Protein AF-A0A7W9QF91-F1 (afdb_monomer_lite)

Organism: NCBI:txid1042984

Foldseek 3Di:
DDDPDDDPPAQFQFWDAPVKAWDDPVQWDWDPPPHTDIDGPDDDDPQQADPVRHGFTDIDDDPPPHGTDNPHGNRVLVVLCVVQVAGRRPSHHDDPDPVD

Radius of gyration: 16.67 Å; chains: 1; bounding box: 29×32×53 Å

Secondary structure (DSSP, 8-state):
-----PPPSS--TTEEETT-PBPPGGGEEEE-SSS-EEEESSSPPTTSB-TT-PBPPPB---TTSS-EEEEEE-HHHHHHHHHTTB-TTT-SBP-SSTT-

Sequence (100 aa):
MNRPRTRPSVVPFIASWNSELPDLVAGLTIEYDPESRLAYKGLPLPTDRDLGGISSARMSHSPHVGKPIFDGVHPTRQRFCMFEMSCQVCGWPASRNKDG

pLDDT: mean 87.42, std 11.81, range [42.56, 97.94]

Structure (mmCIF, N/CA/C/O backbone):
data_AF-A0A7W9QF91-F1
#
_entry.id   AF-A0A7W9QF91-F1
#
loop_
_atom_site.group_PDB
_atom_site.id
_atom_site.type_symbol
_atom_site.label_atom_id
_atom_site.label_alt_id
_atom_site.label_comp_id
_atom_site.label_asym_id
_atom_site.label_entity_id
_atom_site.label_seq_id
_atom_site.pdbx_PDB_ins_code
_atom_site.Cartn_x
_atom_site.Cartn_y
_atom_site.Cartn_z
_atom_site.occupancy
_atom_site.B_iso_or_equiv
_atom_site.auth_seq_id
_atom_site.auth_comp_id
_atom_site.auth_asym_id
_atom_site.auth_atom_id
_atom_site.pdbx_PDB_model_num
ATOM 1 N N . MET A 1 1 ? -13.039 -6.845 -32.710 1.00 42.56 1 MET A N 1
ATOM 2 C CA . MET A 1 1 ? -11.578 -6.821 -32.955 1.00 42.56 1 MET A CA 1
ATOM 3 C C . MET A 1 1 ? -10.859 -6.953 -31.623 1.00 42.56 1 MET A C 1
ATOM 5 O O . MET A 1 1 ? -11.024 -6.085 -30.778 1.00 42.56 1 MET A O 1
ATOM 9 N N . ASN A 1 2 ? -10.126 -8.048 -31.408 1.00 48.88 2 ASN A N 1
ATOM 10 C CA . ASN A 1 2 ? -9.367 -8.286 -30.178 1.00 48.88 2 ASN A CA 1
ATOM 11 C C . ASN A 1 2 ? -7.950 -7.725 -30.379 1.00 48.88 2 ASN A C 1
ATOM 13 O O . ASN A 1 2 ? -7.150 -8.319 -31.099 1.00 48.88 2 ASN A O 1
ATOM 17 N N . ARG A 1 3 ? -7.658 -6.541 -29.828 1.00 52.38 3 ARG A N 1
ATOM 18 C CA . ARG A 1 3 ? -6.313 -5.949 -29.902 1.00 52.38 3 ARG A CA 1
ATOM 19 C C . ARG A 1 3 ? -5.376 -6.789 -29.019 1.00 52.38 3 ARG A C 1
ATOM 21 O O . ARG A 1 3 ? -5.708 -6.984 -27.849 1.00 52.38 3 ARG A O 1
ATOM 28 N N . PRO A 1 4 ? -4.238 -7.298 -29.526 1.00 54.22 4 PRO A N 1
ATOM 29 C CA . PRO A 1 4 ? -3.315 -8.067 -28.699 1.00 54.22 4 PRO A CA 1
ATOM 30 C C . PRO A 1 4 ? -2.829 -7.198 -27.533 1.00 54.22 4 PRO A C 1
ATOM 32 O O . PRO A 1 4 ? -2.420 -6.053 -27.737 1.00 54.22 4 PRO A O 1
ATOM 35 N N . ARG A 1 5 ? -2.906 -7.724 -26.301 1.00 61.94 5 ARG A N 1
ATOM 36 C CA . ARG A 1 5 ? -2.396 -7.034 -25.108 1.00 61.94 5 ARG A CA 1
ATOM 37 C C . ARG A 1 5 ? -0.878 -6.900 -25.231 1.00 61.94 5 ARG A C 1
ATOM 39 O O . ARG A 1 5 ? -0.148 -7.873 -25.060 1.00 61.94 5 ARG A O 1
ATOM 46 N N . THR A 1 6 ? -0.401 -5.695 -25.522 1.00 62.19 6 THR A N 1
ATOM 47 C CA . THR A 1 6 ? 1.015 -5.342 -25.386 1.00 62.19 6 THR A CA 1
ATOM 48 C C . THR A 1 6 ? 1.394 -5.393 -23.911 1.00 62.19 6 THR A C 1
ATOM 50 O O . THR A 1 6 ? 0.692 -4.822 -23.075 1.00 62.19 6 THR A O 1
ATOM 53 N N . ARG A 1 7 ? 2.491 -6.084 -23.580 1.00 61.06 7 ARG A N 1
ATOM 54 C CA . ARG A 1 7 ? 3.045 -6.058 -22.221 1.00 61.06 7 ARG A CA 1
ATOM 55 C C . ARG A 1 7 ? 3.453 -4.616 -21.885 1.00 61.06 7 ARG A C 1
ATOM 57 O O . ARG A 1 7 ? 4.090 -3.992 -22.735 1.00 61.06 7 ARG A O 1
ATOM 64 N N . PRO A 1 8 ? 3.108 -4.087 -20.698 1.00 68.44 8 PRO A N 1
ATOM 65 C CA . PRO A 1 8 ? 3.616 -2.793 -20.261 1.00 68.44 8 PRO A CA 1
ATOM 66 C C . PRO A 1 8 ? 5.147 -2.802 -20.311 1.00 68.44 8 PRO A C 1
ATOM 68 O O . PRO A 1 8 ? 5.776 -3.726 -19.796 1.00 68.44 8 PRO A O 1
ATOM 71 N N . SER A 1 9 ? 5.747 -1.806 -20.963 1.00 81.31 9 SER A N 1
ATOM 72 C CA . SER A 1 9 ? 7.208 -1.648 -21.026 1.00 81.31 9 SER A CA 1
ATOM 73 C C . SER A 1 9 ? 7.789 -1.027 -19.754 1.00 81.31 9 SER A C 1
ATOM 75 O O . SER A 1 9 ? 9.002 -1.029 -19.568 1.00 81.31 9 SER A O 1
ATOM 77 N N . VAL A 1 10 ? 6.924 -0.507 -18.882 1.00 89.12 10 VAL A N 1
ATOM 78 C CA . VAL A 1 10 ? 7.272 0.096 -17.597 1.00 89.12 10 VAL A CA 1
ATOM 79 C C . VAL A 1 10 ? 6.470 -0.577 -16.491 1.00 89.12 10 VAL A C 1
ATOM 81 O O . VAL A 1 10 ? 5.312 -0.944 -16.694 1.00 89.12 10 VAL A O 1
ATOM 84 N N . VAL A 1 11 ? 7.080 -0.725 -15.317 1.00 94.62 11 VAL A N 1
ATOM 85 C CA . VAL A 1 11 ? 6.366 -1.078 -14.086 1.00 94.62 11 VAL A CA 1
ATOM 86 C C . VAL A 1 11 ? 5.967 0.233 -13.412 1.00 94.62 11 VAL A C 1
ATOM 88 O O . VAL A 1 11 ? 6.868 0.972 -13.016 1.00 94.62 11 VAL A O 1
AT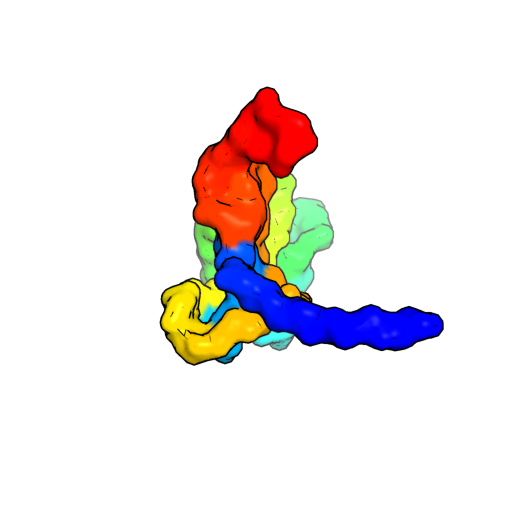OM 91 N N . PRO A 1 12 ? 4.665 0.561 -13.301 1.00 95.12 12 PRO A N 1
ATOM 92 C CA . PRO A 1 12 ? 4.239 1.780 -12.625 1.00 95.12 12 PRO A CA 1
ATOM 93 C C . PRO A 1 12 ? 4.747 1.828 -11.183 1.00 95.12 12 PRO A C 1
ATOM 95 O O . PRO A 1 12 ? 4.710 0.819 -10.479 1.00 95.12 12 PRO A O 1
ATOM 98 N N . PHE A 1 13 ? 5.152 3.007 -10.714 1.00 96.00 13 PHE A N 1
ATOM 99 C CA . PHE A 1 13 ? 5.588 3.231 -9.338 1.00 96.00 13 PHE A CA 1
ATOM 100 C C . PHE A 1 13 ? 4.541 2.779 -8.317 1.00 96.00 13 PHE A C 1
ATOM 102 O O . PHE A 1 13 ? 4.912 2.282 -7.260 1.00 96.00 13 PHE A O 1
ATOM 109 N N . ILE A 1 14 ? 3.245 2.890 -8.621 1.00 97.25 14 ILE A N 1
ATOM 110 C CA . ILE A 1 14 ? 2.177 2.434 -7.717 1.00 97.25 14 ILE A CA 1
ATOM 111 C C . ILE A 1 14 ? 1.869 0.934 -7.804 1.00 97.25 14 ILE A C 1
ATOM 113 O O . ILE A 1 14 ? 1.102 0.444 -6.980 1.00 97.25 14 ILE A O 1
ATOM 117 N N . ALA A 1 15 ? 2.410 0.204 -8.785 1.00 97.44 15 ALA A N 1
ATOM 118 C CA . ALA A 1 15 ? 2.090 -1.210 -8.964 1.00 97.44 15 ALA A CA 1
ATOM 119 C C . ALA A 1 15 ? 2.621 -2.027 -7.783 1.00 97.44 15 ALA A C 1
ATOM 121 O O . ALA A 1 15 ? 3.787 -1.869 -7.395 1.00 97.44 15 ALA A O 1
ATOM 122 N N . SER A 1 16 ? 1.784 -2.897 -7.219 1.00 97.81 16 SER A N 1
ATOM 123 C CA . SER A 1 16 ? 2.228 -3.813 -6.170 1.00 9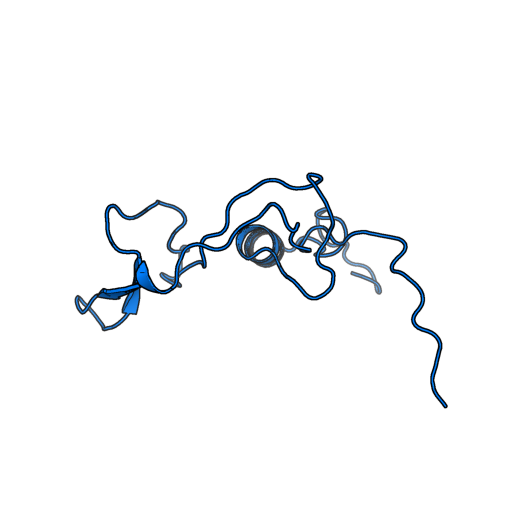7.81 16 SER A CA 1
ATOM 124 C C . SER A 1 16 ? 3.110 -4.926 -6.736 1.00 97.81 16 SER A C 1
ATOM 126 O O . SER A 1 16 ? 3.084 -5.235 -7.929 1.00 97.81 16 SER A O 1
ATOM 128 N N . TRP A 1 17 ? 3.916 -5.526 -5.873 1.00 97.94 17 TRP A N 1
ATOM 129 C CA . TRP A 1 17 ? 4.715 -6.710 -6.161 1.00 97.94 17 TRP A CA 1
ATOM 130 C C . TRP A 1 17 ? 4.118 -7.908 -5.434 1.00 97.94 17 TRP A C 1
ATOM 132 O O . TRP A 1 17 ? 3.505 -7.768 -4.384 1.00 97.94 17 TRP A O 1
ATOM 142 N N . ASN A 1 18 ? 4.286 -9.113 -5.966 1.00 97.38 18 ASN A N 1
ATOM 143 C CA . ASN A 1 18 ? 3.735 -10.312 -5.327 1.00 97.38 18 ASN A CA 1
ATOM 144 C C . ASN A 1 18 ? 4.369 -10.642 -3.958 1.00 97.38 18 ASN A C 1
ATOM 146 O O . ASN A 1 18 ? 3.813 -11.445 -3.214 1.00 97.38 18 ASN A O 1
ATOM 150 N N . SER A 1 19 ? 5.526 -10.060 -3.637 1.00 97.81 19 SER A N 1
ATOM 151 C CA . SER A 1 19 ? 6.144 -10.108 -2.307 1.00 97.81 19 SER A CA 1
ATOM 152 C C . SER A 1 19 ? 5.543 -9.099 -1.320 1.00 97.81 19 SER A C 1
ATOM 154 O O . SER A 1 19 ? 5.812 -9.172 -0.121 1.00 97.81 19 SER A O 1
ATOM 156 N N . GLU A 1 20 ? 4.738 -8.156 -1.808 1.00 97.88 20 GLU A N 1
ATOM 157 C CA . GLU A 1 20 ? 4.034 -7.163 -1.007 1.00 97.88 20 GLU A CA 1
ATOM 158 C C . GLU A 1 20 ? 2.662 -7.710 -0.635 1.00 97.88 20 GLU A C 1
ATOM 160 O O . GLU A 1 20 ? 1.735 -7.782 -1.444 1.00 97.88 20 GLU A O 1
ATOM 165 N N . LEU A 1 21 ? 2.551 -8.155 0.610 1.00 95.75 21 LEU A N 1
ATOM 166 C CA . LEU A 1 21 ? 1.374 -8.833 1.116 1.00 95.75 21 LEU A CA 1
ATOM 167 C C . LEU A 1 21 ? 0.497 -7.823 1.859 1.00 95.75 21 LEU A C 1
ATOM 169 O O . LEU A 1 21 ? 1.010 -7.099 2.721 1.00 95.75 21 LEU A O 1
ATOM 173 N N . PRO A 1 22 ? -0.808 -7.744 1.543 1.00 93.56 22 PRO A N 1
ATOM 174 C CA . PRO A 1 22 ? -1.734 -6.958 2.341 1.00 93.56 22 PRO A CA 1
ATOM 175 C C . PRO A 1 22 ? -1.852 -7.563 3.743 1.00 93.56 22 PRO A C 1
ATOM 177 O O . PRO A 1 22 ? -1.708 -8.775 3.925 1.00 93.56 22 PRO A O 1
ATOM 180 N N . ASP A 1 23 ? -2.149 -6.719 4.727 1.00 92.69 23 ASP A N 1
ATOM 181 C CA . ASP A 1 23 ? -2.511 -7.210 6.057 1.00 92.69 23 ASP A CA 1
ATOM 182 C C . ASP A 1 23 ? -3.836 -8.000 5.994 1.00 92.69 23 ASP A C 1
ATOM 184 O O . ASP A 1 23 ? -4.656 -7.825 5.083 1.00 92.69 23 ASP A O 1
ATOM 188 N N . LEU A 1 24 ? -4.051 -8.902 6.949 1.00 91.31 24 LEU A N 1
ATOM 189 C CA . LEU A 1 24 ? -5.206 -9.794 6.941 1.00 91.31 24 LEU A CA 1
ATOM 190 C C . LEU A 1 24 ? -6.494 -9.016 7.223 1.00 91.31 24 LEU A C 1
ATOM 192 O O . LEU A 1 24 ? -6.571 -8.233 8.167 1.00 91.31 24 LEU A O 1
ATOM 196 N N . VAL A 1 25 ? -7.567 -9.337 6.493 1.00 87.94 25 VAL A N 1
ATOM 197 C CA . VAL A 1 25 ? -8.916 -8.801 6.770 1.00 87.94 25 VAL A CA 1
ATOM 198 C C . VAL A 1 25 ? -9.360 -9.129 8.200 1.00 87.94 25 VAL A C 1
ATOM 200 O O . VAL A 1 25 ? -10.010 -8.317 8.847 1.00 87.94 25 VAL A O 1
ATOM 203 N N . ALA A 1 26 ? -8.947 -10.281 8.739 1.00 92.50 26 ALA A N 1
ATOM 204 C CA . ALA A 1 26 ? -9.197 -10.657 10.132 1.00 92.50 26 ALA A CA 1
ATOM 205 C C . ALA A 1 26 ? -8.545 -9.702 11.157 1.00 92.50 26 ALA A C 1
ATOM 207 O O . ALA A 1 26 ? -8.944 -9.690 12.326 1.00 92.50 26 ALA A O 1
ATOM 208 N N . GLY A 1 27 ? -7.555 -8.915 10.727 1.00 92.12 27 GLY A N 1
ATOM 209 C CA . GLY A 1 27 ? -6.924 -7.848 11.492 1.00 92.12 27 GLY A CA 1
ATOM 210 C C . GLY A 1 27 ? -7.736 -6.552 11.530 1.00 92.12 27 GLY A C 1
ATOM 211 O O . GLY A 1 27 ? -7.434 -5.704 12.361 1.00 92.12 27 GLY A O 1
ATOM 212 N N . LEU A 1 28 ? -8.774 -6.392 10.701 1.00 93.38 28 LEU A N 1
ATOM 213 C CA . LEU A 1 28 ? -9.659 -5.227 10.746 1.00 93.38 28 LEU A CA 1
ATOM 214 C C . LEU A 1 28 ? -10.681 -5.336 11.888 1.00 93.38 28 LEU A C 1
ATOM 216 O O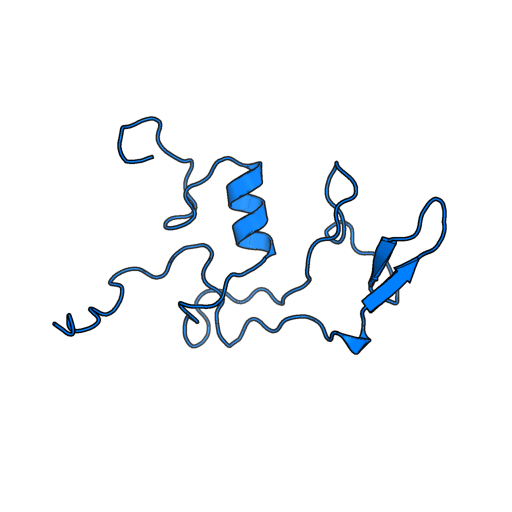 . LEU A 1 28 ? -11.112 -6.424 12.285 1.00 93.38 28 LEU A O 1
ATOM 220 N N . THR A 1 29 ? -11.070 -4.183 12.419 1.00 94.06 29 THR A N 1
ATOM 221 C CA . THR A 1 29 ? -12.094 -4.006 13.450 1.00 94.06 29 THR A CA 1
ATOM 222 C C . THR A 1 29 ? -12.845 -2.692 13.235 1.00 94.06 29 THR A C 1
ATOM 224 O O . THR A 1 29 ? -12.427 -1.848 12.441 1.00 94.06 29 THR A O 1
ATOM 227 N N . ILE A 1 30 ? -13.955 -2.518 13.949 1.00 93.06 30 ILE A N 1
ATOM 228 C CA . ILE A 1 30 ? -14.670 -1.244 14.049 1.00 93.06 30 ILE A CA 1
ATOM 229 C C . ILE A 1 30 ? -14.344 -0.638 15.418 1.00 93.06 30 ILE A C 1
ATOM 231 O O . ILE A 1 30 ? -14.545 -1.285 16.445 1.00 93.06 30 ILE A O 1
ATOM 235 N N . GLU A 1 31 ? -13.817 0.582 15.422 1.00 91.12 31 GLU A N 1
ATOM 236 C CA . GLU A 1 31 ? -13.750 1.446 16.605 1.00 91.12 31 GLU A CA 1
ATOM 237 C C . GLU A 1 31 ? -15.022 2.292 16.661 1.00 91.12 31 GLU A C 1
ATOM 239 O O . GLU A 1 31 ? -15.455 2.783 15.623 1.00 91.12 31 GLU A O 1
ATOM 244 N N . TYR A 1 32 ? -15.605 2.469 17.848 1.00 89.31 32 TYR A N 1
ATOM 245 C CA . TYR A 1 32 ? -16.895 3.152 18.029 1.00 89.31 32 TYR A CA 1
ATOM 246 C C . TYR A 1 32 ? -16.792 4.555 18.649 1.00 89.31 32 TYR A C 1
ATOM 248 O O . TYR A 1 32 ? -17.820 5.200 18.822 1.00 89.31 32 TYR A O 1
ATOM 256 N N . ASP A 1 33 ? -15.590 5.034 18.979 1.00 81.44 33 ASP A N 1
ATOM 257 C CA . ASP A 1 33 ? -15.373 6.300 19.689 1.00 81.44 33 ASP A CA 1
ATOM 258 C C . ASP A 1 33 ? -14.442 7.226 18.882 1.00 81.44 33 ASP A C 1
ATOM 260 O O . ASP A 1 33 ? -13.335 6.799 18.523 1.00 81.44 33 ASP A O 1
ATOM 264 N N . PRO A 1 34 ? -14.836 8.474 18.551 1.00 81.31 34 PRO A N 1
ATOM 265 C CA . PRO A 1 34 ? -16.137 9.131 18.790 1.00 81.31 34 PRO A CA 1
ATOM 266 C C . PRO A 1 34 ? -17.237 8.764 17.776 1.00 81.31 34 PRO A C 1
ATOM 268 O O . PRO A 1 34 ? -18.419 8.973 18.032 1.00 81.31 34 PRO A O 1
ATOM 271 N N . GLU A 1 35 ? -16.861 8.216 16.621 1.00 87.06 35 GLU A N 1
ATOM 272 C CA . GLU A 1 35 ? -17.765 7.733 15.576 1.00 87.06 35 GLU A CA 1
ATOM 273 C C . GLU A 1 35 ? -17.271 6.378 15.067 1.00 87.06 35 GLU A C 1
ATOM 275 O O . GLU A 1 35 ? -16.079 6.063 15.143 1.00 87.06 35 GLU A O 1
ATOM 280 N N . SER A 1 36 ? -18.189 5.579 14.517 1.00 91.00 36 SER A N 1
ATOM 281 C CA . SER A 1 36 ? -17.854 4.258 13.984 1.00 91.00 36 SER A CA 1
ATOM 282 C C . SER A 1 36 ? -16.900 4.362 12.798 1.00 91.00 36 SER A C 1
ATOM 284 O O . SER A 1 36 ? -17.227 4.959 11.772 1.00 91.00 36 SER A O 1
ATOM 286 N N . ARG A 1 37 ? -15.726 3.739 12.909 1.00 90.50 37 ARG A N 1
ATOM 287 C CA . ARG A 1 37 ? -14.684 3.779 11.876 1.00 90.50 37 ARG A CA 1
ATOM 288 C C . ARG A 1 37 ? -13.919 2.465 11.794 1.00 90.50 37 ARG A C 1
ATOM 290 O O . ARG A 1 37 ? -13.719 1.785 12.795 1.00 90.50 37 ARG A O 1
ATOM 297 N N . LEU A 1 38 ? -13.438 2.131 10.598 1.00 91.25 38 LEU A N 1
ATOM 298 C CA . LEU A 1 38 ? -12.544 0.987 10.402 1.00 91.25 38 LEU A CA 1
ATOM 299 C C . LEU A 1 38 ? -11.184 1.258 11.042 1.00 91.25 38 LEU A C 1
ATOM 301 O O . LEU A 1 38 ? -10.652 2.358 10.895 1.00 91.25 38 LEU A O 1
ATOM 305 N N . ALA A 1 39 ? -10.623 0.260 11.71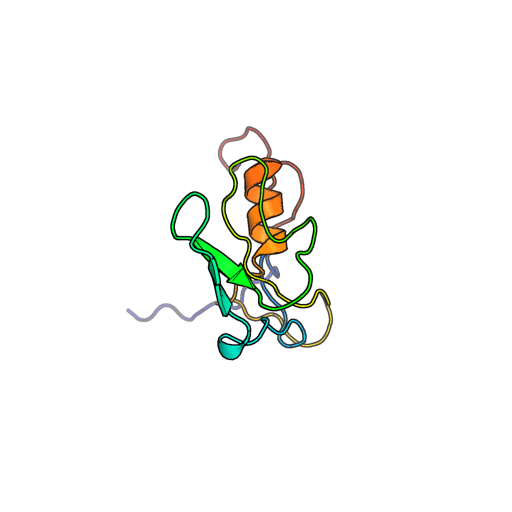3 1.00 91.75 39 ALA A N 1
ATOM 306 C CA . ALA A 1 39 ? -9.297 0.289 12.318 1.00 91.75 39 ALA A CA 1
ATOM 307 C C . ALA A 1 39 ? -8.636 -1.093 12.226 1.00 91.75 39 ALA A C 1
ATOM 309 O O . ALA A 1 39 ? -9.293 -2.086 11.913 1.00 91.75 39 ALA A O 1
ATOM 310 N N . TYR A 1 40 ? -7.341 -1.162 12.523 1.00 92.75 40 TYR A N 1
ATOM 311 C CA . TYR A 1 40 ? -6.635 -2.428 12.702 1.00 92.75 40 TYR A CA 1
ATOM 312 C C . TYR A 1 40 ? -6.568 -2.788 14.186 1.00 92.75 40 TYR A C 1
ATOM 314 O O . TYR A 1 40 ? -6.391 -1.924 15.041 1.00 92.75 40 TYR A O 1
ATOM 322 N N . LYS A 1 41 ? -6.693 -4.078 14.497 1.00 93.56 41 LYS A N 1
ATOM 323 C CA . LYS A 1 41 ? -6.498 -4.614 15.846 1.00 93.56 41 LYS A CA 1
ATOM 324 C C . LYS A 1 41 ? -5.052 -4.396 16.300 1.00 93.56 41 LYS A C 1
ATOM 326 O O . LYS A 1 41 ? -4.120 -4.462 15.499 1.00 93.56 41 LYS A O 1
ATOM 331 N N . GLY A 1 42 ? -4.869 -4.246 17.609 1.00 89.81 42 GLY A N 1
ATOM 332 C CA . GLY A 1 42 ? -3.554 -4.083 18.227 1.00 89.81 42 GLY A CA 1
ATOM 333 C C . GLY A 1 42 ? -3.135 -2.621 18.351 1.00 89.81 42 GLY A C 1
ATOM 334 O O . GLY A 1 42 ? -3.978 -1.737 18.467 1.00 89.81 42 GLY A O 1
ATOM 335 N N . LEU A 1 43 ? -1.822 -2.382 18.386 1.00 88.81 43 LEU A N 1
ATOM 336 C CA . LEU A 1 43 ? -1.267 -1.040 18.540 1.00 88.81 43 LEU A CA 1
ATOM 337 C C . LEU A 1 43 ? -1.442 -0.238 17.233 1.00 88.81 43 LEU A C 1
ATOM 339 O O . LEU A 1 43 ? -0.988 -0.713 16.185 1.00 88.81 43 LEU A O 1
ATOM 343 N N . PRO A 1 44 ? -2.054 0.961 17.273 1.00 87.56 44 PRO A N 1
ATOM 344 C CA . PRO A 1 44 ? -2.149 1.827 16.105 1.00 87.56 44 PRO A CA 1
ATOM 345 C C . PRO A 1 44 ? -0.766 2.234 15.598 1.00 87.56 44 PRO A C 1
ATOM 347 O O . PRO A 1 44 ? 0.119 2.593 16.380 1.00 87.56 44 PRO A O 1
ATOM 350 N N . LEU A 1 45 ? -0.588 2.211 14.281 1.00 89.50 45 LEU A N 1
ATOM 351 C CA . LEU A 1 45 ? 0.604 2.735 13.628 1.00 89.50 45 LEU A CA 1
ATOM 352 C C . LEU A 1 45 ? 0.366 4.190 13.205 1.00 89.50 45 LEU A C 1
ATOM 354 O O . LEU A 1 45 ? -0.739 4.524 12.772 1.00 89.50 45 LEU A O 1
ATOM 358 N N . PRO A 1 46 ? 1.402 5.052 13.222 1.00 87.00 46 PRO A N 1
ATOM 359 C CA . PRO A 1 46 ? 1.282 6.432 12.745 1.00 87.00 46 PRO A CA 1
ATOM 360 C C . PRO A 1 46 ? 0.770 6.560 11.301 1.00 87.00 46 PRO A C 1
ATOM 362 O O . PRO A 1 46 ? 0.230 7.593 10.930 1.00 87.00 46 PRO A O 1
ATOM 365 N N . THR A 1 47 ? 0.937 5.519 10.482 1.00 85.19 47 THR A N 1
ATOM 366 C CA . THR A 1 47 ? 0.536 5.475 9.067 1.00 85.19 47 THR A CA 1
ATOM 367 C C . THR A 1 47 ? -0.869 4.914 8.830 1.00 85.19 47 THR A C 1
ATOM 369 O O . THR A 1 47 ? -1.345 4.926 7.690 1.00 85.19 47 THR A O 1
ATOM 372 N N . ASP A 1 48 ? -1.556 4.441 9.877 1.00 89.00 48 ASP A N 1
ATOM 373 C CA . ASP A 1 48 ? -2.899 3.859 9.759 1.00 89.00 48 ASP A CA 1
ATOM 374 C C . ASP A 1 48 ? -3.954 4.885 9.360 1.00 89.00 48 ASP A C 1
ATOM 376 O O . ASP A 1 48 ? -5.012 4.501 8.865 1.00 89.00 48 ASP A O 1
ATOM 380 N N . ARG A 1 49 ? -3.687 6.173 9.584 1.00 88.19 49 ARG A N 1
ATOM 381 C CA . ARG A 1 49 ? -4.578 7.301 9.303 1.00 88.19 49 ARG A CA 1
ATOM 382 C C . ARG A 1 49 ? -3.785 8.418 8.636 1.00 88.19 49 ARG A C 1
ATOM 384 O O . ARG A 1 49 ? -2.614 8.606 8.950 1.00 88.19 49 ARG A O 1
ATOM 391 N N . ASP A 1 50 ? -4.417 9.171 7.743 1.00 84.44 50 ASP A N 1
ATOM 392 C CA . ASP A 1 50 ? -3.866 10.459 7.308 1.00 84.44 50 ASP A CA 1
ATOM 393 C C . ASP A 1 50 ? -4.283 11.616 8.218 1.00 84.44 50 ASP A C 1
ATOM 395 O O . ASP A 1 50 ? -5.006 11.451 9.200 1.00 84.44 50 ASP A O 1
ATOM 399 N N . LEU A 1 51 ? -3.859 12.816 7.817 1.00 83.94 51 LEU A N 1
ATOM 400 C CA . LEU A 1 51 ? -4.243 14.088 8.421 1.00 83.94 51 LEU A CA 1
ATOM 401 C C . LEU A 1 51 ? -5.766 14.323 8.443 1.00 83.94 51 LEU A C 1
ATOM 403 O O . LEU A 1 51 ? -6.239 15.083 9.279 1.00 83.94 51 LEU A O 1
ATOM 407 N N . GLY A 1 52 ? -6.529 13.681 7.551 1.00 83.31 52 GLY A N 1
ATOM 408 C CA . GLY A 1 52 ? -7.993 13.734 7.512 1.00 83.31 52 GLY A CA 1
ATOM 409 C C . GLY A 1 52 ? -8.682 12.631 8.324 1.00 83.31 52 GLY A C 1
ATOM 410 O O . GLY A 1 52 ? -9.907 12.546 8.314 1.00 83.31 52 GLY A O 1
ATOM 411 N N . GLY A 1 53 ? -7.928 11.763 9.005 1.00 84.31 53 GLY A N 1
ATOM 412 C CA . GLY A 1 53 ? -8.472 10.631 9.752 1.00 84.31 53 GLY A CA 1
ATOM 413 C C . GLY A 1 53 ? -8.949 9.460 8.881 1.00 84.31 53 GLY A C 1
ATOM 414 O O . GLY A 1 53 ? -9.596 8.546 9.398 1.00 84.31 53 GLY A O 1
ATOM 415 N N . ILE A 1 54 ? -8.632 9.424 7.585 1.00 85.38 54 ILE A N 1
ATOM 416 C CA . ILE A 1 54 ? -9.003 8.337 6.667 1.00 85.38 54 ILE A CA 1
ATOM 417 C C . ILE A 1 54 ? -8.025 7.175 6.821 1.00 85.38 54 ILE A C 1
ATOM 419 O O . ILE A 1 54 ? -6.813 7.343 6.655 1.00 85.38 54 ILE A O 1
ATOM 423 N N . SER A 1 55 ? -8.558 5.976 7.075 1.00 86.00 55 SER A N 1
ATOM 424 C CA . SER A 1 55 ? -7.740 4.777 7.261 1.00 86.00 55 SER A CA 1
ATOM 425 C C . SER A 1 55 ? -6.963 4.387 5.994 1.00 86.00 55 SER A C 1
ATOM 427 O O . SER A 1 55 ? -7.516 4.371 4.895 1.00 86.00 55 SER A O 1
ATOM 429 N N . SER A 1 56 ? -5.669 4.094 6.142 1.00 87.56 56 SER A N 1
ATOM 430 C CA . SER A 1 56 ? -4.815 3.506 5.104 1.00 87.56 56 SER A CA 1
ATOM 431 C C . SER A 1 56 ? -4.885 1.985 5.161 1.00 87.56 56 SER A C 1
ATOM 433 O O . SER A 1 56 ? -4.688 1.405 6.226 1.00 87.56 56 SER A O 1
ATOM 435 N N . ALA A 1 57 ? -5.045 1.321 4.016 1.00 91.00 57 ALA A N 1
ATOM 436 C CA . ALA A 1 57 ? -4.787 -0.113 3.943 1.00 91.00 57 ALA A CA 1
ATOM 437 C C . ALA A 1 57 ? -3.294 -0.402 4.193 1.00 91.00 57 ALA A C 1
ATOM 439 O O . ALA A 1 57 ? -2.422 0.259 3.621 1.00 91.00 57 ALA A O 1
ATOM 440 N N . ARG A 1 58 ? -3.003 -1.407 5.023 1.00 92.56 58 ARG A N 1
ATOM 441 C CA . ARG A 1 58 ? -1.643 -1.890 5.292 1.00 92.56 58 ARG A CA 1
ATOM 442 C C . ARG A 1 58 ? -1.201 -2.904 4.238 1.00 92.56 58 ARG A C 1
ATOM 444 O O . ARG A 1 58 ? -1.959 -3.794 3.855 1.00 92.56 58 ARG A O 1
ATOM 451 N N . MET A 1 59 ? 0.050 -2.786 3.812 1.00 94.62 59 MET A N 1
ATOM 452 C CA . MET A 1 59 ? 0.719 -3.717 2.906 1.00 94.62 59 MET A CA 1
ATOM 453 C C . MET A 1 59 ? 2.216 -3.721 3.224 1.00 94.62 59 MET A C 1
ATOM 455 O O . MET A 1 59 ? 2.774 -2.666 3.542 1.00 94.62 59 MET A O 1
ATOM 459 N N . SER A 1 60 ? 2.864 -4.889 3.179 1.00 95.81 60 SER A N 1
ATOM 460 C CA . SER A 1 60 ? 4.321 -4.961 3.326 1.00 95.81 60 SER A CA 1
ATOM 461 C C . SER A 1 60 ? 5.016 -4.259 2.156 1.00 95.81 60 SER A C 1
ATOM 463 O O . SER A 1 60 ? 4.508 -4.241 1.041 1.00 95.81 60 SER A O 1
ATOM 465 N N . HIS A 1 61 ? 6.191 -3.683 2.406 1.00 95.44 61 HIS A N 1
ATOM 466 C CA . HIS A 1 61 ? 6.916 -2.899 1.410 1.00 95.44 61 HIS A CA 1
ATOM 467 C C . HIS A 1 61 ? 8.160 -3.652 0.936 1.00 95.44 61 HIS A C 1
ATOM 469 O O . HIS A 1 61 ? 9.120 -3.819 1.689 1.00 95.44 61 HIS A O 1
ATOM 475 N N . SER A 1 62 ? 8.139 -4.121 -0.309 1.00 97.12 62 SER A N 1
ATOM 476 C CA . SER A 1 62 ? 9.253 -4.852 -0.929 1.00 97.12 62 SER A CA 1
ATOM 477 C C . SER A 1 62 ? 9.272 -4.648 -2.450 1.00 97.12 62 SER A C 1
ATOM 479 O O . SER A 1 62 ? 9.211 -5.614 -3.215 1.00 97.12 62 SER A O 1
ATOM 481 N N . PRO A 1 63 ? 9.340 -3.390 -2.923 1.00 95.44 63 PRO A N 1
ATOM 482 C CA . PRO A 1 63 ? 9.338 -3.118 -4.348 1.00 95.44 63 PRO A CA 1
ATOM 483 C C . PRO A 1 63 ? 10.564 -3.745 -5.018 1.00 95.44 63 PRO A C 1
ATOM 485 O O . PRO A 1 63 ? 11.632 -3.859 -4.420 1.00 95.44 63 PRO A O 1
ATOM 488 N N . HIS A 1 64 ? 10.409 -4.130 -6.283 1.00 95.19 64 HIS A N 1
ATOM 489 C CA . HIS A 1 64 ? 11.430 -4.798 -7.102 1.00 95.19 64 HIS A CA 1
ATOM 490 C C . HIS A 1 64 ? 11.776 -6.233 -6.687 1.00 95.19 64 HIS A C 1
ATOM 492 O O . HIS A 1 64 ? 12.635 -6.857 -7.313 1.00 95.19 64 HIS A O 1
ATOM 498 N N . VAL A 1 65 ? 11.082 -6.790 -5.692 1.00 97.38 65 VAL A N 1
ATOM 499 C CA . VAL A 1 65 ? 11.224 -8.191 -5.292 1.00 97.38 65 VAL A CA 1
ATOM 500 C C . VAL A 1 65 ? 10.115 -9.020 -5.944 1.00 97.38 65 VAL A C 1
ATOM 502 O O . VAL A 1 65 ? 8.933 -8.718 -5.840 1.00 97.38 65 VAL A O 1
ATOM 505 N N . GLY A 1 66 ? 10.492 -10.081 -6.658 1.00 95.38 66 GLY A N 1
ATOM 506 C CA . GLY A 1 66 ? 9.530 -10.953 -7.334 1.00 95.38 66 GLY A CA 1
ATOM 507 C C . GLY A 1 66 ? 8.964 -10.353 -8.625 1.00 95.38 66 GLY A C 1
ATOM 508 O O . GLY A 1 66 ? 9.719 -9.946 -9.508 1.00 95.38 66 GLY A O 1
ATOM 509 N N . LYS A 1 67 ? 7.636 -10.383 -8.788 1.00 96.31 67 LYS A N 1
ATOM 510 C CA . LYS A 1 67 ? 6.942 -9.953 -10.015 1.00 96.31 67 LYS A CA 1
ATOM 511 C C . LYS A 1 67 ? 5.958 -8.816 -9.724 1.00 96.31 67 LYS A C 1
ATOM 513 O O . LYS A 1 67 ? 5.217 -8.923 -8.745 1.00 96.31 67 LYS A O 1
ATOM 518 N N . PRO A 1 68 ? 5.885 -7.790 -10.590 1.00 95.94 68 PRO A N 1
ATOM 519 C CA . PRO A 1 68 ? 4.859 -6.766 -10.481 1.00 95.94 68 PRO A CA 1
ATOM 520 C C . PRO A 1 68 ? 3.481 -7.350 -10.814 1.00 95.94 68 PRO A C 1
ATOM 522 O O . PRO A 1 68 ? 3.330 -8.138 -11.754 1.00 95.94 68 PRO A O 1
ATOM 525 N N . ILE A 1 69 ? 2.477 -6.932 -10.055 1.00 95.75 69 ILE A N 1
ATOM 526 C CA . ILE A 1 69 ? 1.065 -7.252 -10.245 1.00 95.75 69 ILE A CA 1
ATOM 527 C C . ILE A 1 69 ? 0.422 -6.032 -10.909 1.00 95.75 69 ILE A C 1
ATOM 529 O O . ILE A 1 69 ? 0.122 -5.037 -10.261 1.00 95.75 69 ILE A O 1
ATOM 533 N N . PHE A 1 70 ? 0.286 -6.066 -12.237 1.00 91.94 70 PHE A N 1
ATOM 534 C CA . PHE A 1 70 ? -0.126 -4.894 -13.030 1.00 91.94 70 PHE A CA 1
ATOM 535 C C . PHE A 1 70 ? -1.588 -4.468 -12.829 1.00 91.94 70 PHE A C 1
ATOM 537 O O . PHE A 1 70 ? -1.946 -3.348 -13.185 1.00 91.94 70 PHE A O 1
ATOM 544 N N . ASP A 1 71 ? -2.428 -5.346 -12.291 1.00 93.38 71 ASP A N 1
ATOM 545 C CA . ASP A 1 71 ? -3.797 -5.070 -11.846 1.00 93.38 71 ASP A CA 1
ATOM 546 C C . ASP A 1 71 ? -3.887 -4.795 -10.333 1.00 93.38 71 ASP A C 1
ATOM 548 O O . ASP A 1 71 ? -4.977 -4.586 -9.802 1.00 93.38 71 ASP A O 1
ATOM 552 N N . GLY A 1 72 ? -2.744 -4.760 -9.643 1.00 94.75 72 GLY A N 1
ATOM 553 C CA . GLY A 1 72 ? -2.618 -4.487 -8.219 1.00 94.75 72 GLY A CA 1
ATOM 554 C C . GLY A 1 72 ? -1.992 -3.120 -7.954 1.00 94.75 72 GLY A C 1
ATOM 555 O O . GLY A 1 72 ? -1.041 -2.698 -8.614 1.00 94.75 72 GLY A O 1
ATOM 556 N N . VAL A 1 73 ? -2.516 -2.425 -6.946 1.00 96.38 73 VAL A N 1
ATOM 557 C CA . VAL A 1 73 ? -2.023 -1.116 -6.505 1.00 96.38 73 VAL A CA 1
ATOM 558 C C . VAL A 1 73 ? -1.493 -1.238 -5.083 1.00 96.38 73 VAL A C 1
ATOM 560 O O . VAL A 1 73 ? -2.185 -1.741 -4.199 1.00 96.38 73 VAL A O 1
ATOM 563 N N . HIS A 1 74 ? -0.276 -0.751 -4.845 1.00 97.31 74 HIS A N 1
ATOM 564 C CA . HIS A 1 74 ? 0.270 -0.635 -3.500 1.00 97.31 74 HIS A CA 1
ATOM 565 C C . HIS A 1 74 ? -0.314 0.614 -2.814 1.00 97.31 74 HIS A C 1
ATOM 567 O O . HIS A 1 74 ? 0.011 1.739 -3.217 1.00 97.31 74 HIS A O 1
ATOM 573 N N . PRO A 1 75 ? -1.112 0.462 -1.740 1.00 94.50 75 PRO A N 1
ATOM 574 C CA . PRO A 1 75 ? -1.920 1.546 -1.180 1.00 94.50 75 PRO A CA 1
ATOM 575 C C . PRO A 1 75 ? -1.069 2.720 -0.688 1.00 94.50 75 PRO A C 1
ATOM 577 O O . PRO A 1 75 ? -1.372 3.869 -0.995 1.00 94.50 75 PRO A O 1
ATOM 580 N N . THR A 1 76 ? 0.055 2.454 -0.011 1.00 93.00 76 THR A N 1
ATOM 581 C CA . THR A 1 76 ? 0.947 3.522 0.477 1.00 93.00 76 THR A CA 1
ATOM 582 C C . THR A 1 76 ? 1.581 4.327 -0.657 1.00 93.00 76 THR A C 1
ATOM 584 O O . THR A 1 76 ? 1.663 5.546 -0.559 1.00 93.00 76 THR A O 1
ATOM 587 N N . ARG A 1 77 ? 1.997 3.676 -1.755 1.00 95.38 77 ARG A N 1
ATOM 588 C CA . ARG A 1 77 ? 2.630 4.347 -2.901 1.00 95.38 77 ARG A CA 1
ATOM 589 C C . ARG A 1 77 ? 1.605 5.152 -3.697 1.00 95.38 77 ARG A C 1
ATOM 591 O O . ARG A 1 77 ? 1.890 6.283 -4.074 1.00 95.38 77 ARG A O 1
ATOM 598 N N . GLN A 1 78 ? 0.392 4.625 -3.878 1.00 94.50 78 GLN A N 1
ATOM 599 C CA . GLN A 1 78 ? -0.716 5.384 -4.463 1.00 94.50 78 GLN A CA 1
ATOM 600 C C . GLN A 1 78 ? -1.054 6.616 -3.623 1.00 94.50 78 GLN A C 1
ATOM 602 O O . GLN A 1 78 ? -1.125 7.721 -4.161 1.00 94.50 78 GLN A O 1
ATOM 607 N N . ARG A 1 79 ? -1.229 6.433 -2.309 1.00 92.00 79 ARG A N 1
ATOM 608 C CA . ARG A 1 79 ? -1.521 7.524 -1.378 1.00 92.00 79 ARG A CA 1
ATOM 609 C C . ARG A 1 79 ? -0.432 8.590 -1.437 1.00 92.00 79 ARG A C 1
ATOM 611 O O . ARG A 1 79 ? -0.758 9.754 -1.623 1.00 92.00 79 ARG A O 1
ATOM 618 N N . PHE A 1 80 ? 0.837 8.192 -1.369 1.00 91.31 80 PHE A N 1
ATOM 619 C CA . PHE A 1 80 ? 1.976 9.096 -1.527 1.00 91.31 80 PHE A CA 1
ATOM 620 C C . PHE A 1 80 ? 1.874 9.927 -2.813 1.00 91.31 80 PHE A C 1
ATOM 622 O O . PHE A 1 80 ? 1.930 11.150 -2.749 1.00 91.31 80 PHE A O 1
ATOM 629 N N . CYS A 1 81 ? 1.632 9.297 -3.969 1.00 93.44 81 CYS A N 1
ATOM 630 C CA . CYS A 1 81 ? 1.470 10.028 -5.228 1.00 93.44 81 CYS A CA 1
ATOM 631 C C . CYS A 1 81 ? 0.308 11.029 -5.202 1.00 93.44 81 CYS A C 1
ATOM 633 O O . CYS A 1 81 ? 0.428 12.110 -5.770 1.00 93.44 81 CYS A O 1
ATOM 635 N N . MET A 1 82 ? -0.809 10.684 -4.560 1.00 91.25 82 MET A N 1
ATOM 636 C CA . MET A 1 82 ? -1.962 11.581 -4.453 1.00 91.25 82 MET A CA 1
ATOM 637 C C . MET A 1 82 ? -1.696 12.768 -3.521 1.00 91.25 82 MET A C 1
ATOM 639 O O . MET A 1 82 ? -2.097 13.881 -3.849 1.00 91.25 82 MET A O 1
ATOM 643 N N . PHE A 1 83 ? -1.019 12.545 -2.393 1.00 88.75 83 PHE A N 1
ATOM 644 C CA . PHE A 1 83 ? -0.692 13.603 -1.431 1.00 88.75 83 PHE A CA 1
ATOM 645 C C . PHE A 1 83 ? 0.390 14.554 -1.951 1.00 88.75 83 PHE A C 1
ATOM 647 O O . PHE A 1 83 ? 0.234 15.766 -1.851 1.00 88.75 83 PHE A O 1
ATOM 654 N N . GLU A 1 84 ? 1.447 14.014 -2.555 1.00 90.25 84 GLU A N 1
ATOM 655 C CA . GLU A 1 84 ? 2.587 14.797 -3.053 1.00 90.25 84 GLU A CA 1
ATOM 656 C C . GLU A 1 84 ? 2.386 15.321 -4.485 1.00 90.25 84 GLU A C 1
ATOM 658 O O . GLU A 1 84 ? 3.265 15.981 -5.035 1.00 90.25 84 GLU A O 1
ATOM 663 N N . MET A 1 85 ? 1.243 15.024 -5.117 1.00 90.69 85 MET A N 1
ATOM 664 C CA . MET A 1 85 ? 0.985 15.314 -6.537 1.00 90.69 85 MET A CA 1
ATOM 665 C C . MET A 1 85 ? 2.087 14.761 -7.463 1.00 90.69 85 MET A C 1
ATOM 667 O O . MET A 1 85 ? 2.541 15.419 -8.401 1.00 90.69 85 MET A O 1
ATOM 671 N N . SER A 1 86 ? 2.516 13.526 -7.207 1.00 92.19 86 SER A N 1
ATOM 672 C CA . SER A 1 86 ? 3.532 12.825 -8.000 1.00 92.19 86 SER A CA 1
ATOM 673 C C . SER A 1 86 ? 2.9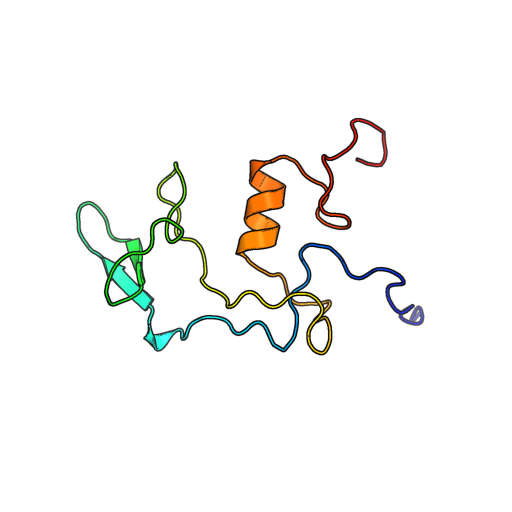02 11.899 -9.042 1.00 92.19 86 SER A C 1
ATOM 675 O O . SER A 1 86 ? 1.817 11.344 -8.852 1.00 92.19 86 SER A O 1
ATOM 677 N N . CYS A 1 87 ? 3.606 11.682 -10.151 1.00 91.25 87 CYS A N 1
ATOM 678 C CA . CYS A 1 87 ? 3.185 10.772 -11.207 1.00 91.25 87 CYS A CA 1
ATOM 679 C C . CYS A 1 87 ? 3.130 9.324 -10.694 1.00 91.25 87 CYS A C 1
ATOM 681 O O . CYS A 1 87 ? 4.121 8.773 -10.219 1.00 91.25 87 CYS A O 1
ATOM 683 N N . GLN A 1 88 ? 1.983 8.664 -10.859 1.00 93.12 88 GLN A N 1
ATOM 684 C CA . GLN A 1 88 ? 1.775 7.281 -10.412 1.00 93.12 88 GLN A CA 1
ATOM 685 C C . GLN A 1 88 ? 2.572 6.242 -11.224 1.00 93.12 88 GLN A C 1
ATOM 687 O O . GLN A 1 88 ? 2.739 5.099 -10.793 1.00 93.12 88 GLN A O 1
ATOM 692 N N . VAL A 1 89 ? 3.079 6.627 -12.400 1.00 92.88 89 VAL A N 1
ATOM 693 C CA . VAL A 1 89 ? 3.890 5.753 -13.256 1.00 92.88 89 VAL A CA 1
ATOM 694 C C . VAL A 1 89 ? 5.358 5.795 -12.856 1.00 92.88 89 VAL A C 1
ATOM 696 O O . VAL A 1 89 ? 5.969 4.739 -12.745 1.00 92.88 89 VAL A O 1
ATOM 699 N N . CYS A 1 90 ? 5.931 6.975 -12.623 1.00 90.88 90 CYS A N 1
ATOM 700 C CA . CYS A 1 90 ? 7.372 7.108 -12.389 1.00 90.88 90 CYS A CA 1
ATOM 701 C C . CYS A 1 90 ? 7.756 7.534 -10.962 1.00 90.88 90 CYS A C 1
ATOM 703 O O . CYS A 1 90 ? 8.928 7.440 -10.620 1.00 90.88 90 CYS A O 1
ATOM 705 N N . GLY A 1 91 ? 6.807 7.977 -10.132 1.00 90.81 91 GLY A N 1
ATOM 706 C CA . GLY A 1 91 ? 7.038 8.393 -8.741 1.00 90.81 91 GLY A CA 1
ATOM 707 C C . GLY A 1 91 ? 7.635 9.795 -8.569 1.00 90.81 91 GLY A C 1
ATOM 708 O O . GLY A 1 91 ? 7.715 10.282 -7.446 1.00 90.81 91 GLY A O 1
ATOM 709 N N . TRP A 1 92 ? 8.023 10.457 -9.659 1.00 89.94 92 TRP A N 1
ATOM 710 C CA . TRP A 1 92 ? 8.530 11.833 -9.658 1.00 89.94 92 TRP A CA 1
ATOM 711 C C . TRP A 1 92 ? 7.391 12.853 -9.564 1.00 89.94 92 TRP A C 1
ATOM 713 O O . TRP A 1 92 ? 6.259 12.499 -9.916 1.00 89.94 92 TRP A O 1
ATOM 723 N N . PRO A 1 93 ? 7.665 14.108 -9.149 1.00 88.88 93 PRO A N 1
ATOM 724 C CA . PRO A 1 93 ? 6.675 15.179 -9.205 1.00 88.88 93 PRO A CA 1
ATOM 725 C C . PRO A 1 93 ? 5.990 15.188 -10.568 1.00 88.88 93 PRO A C 1
ATOM 727 O O . PRO A 1 93 ? 6.671 15.092 -11.596 1.00 88.88 93 PRO A O 1
ATOM 730 N N . ALA A 1 94 ? 4.658 15.252 -10.582 1.00 81.88 94 ALA A N 1
ATOM 731 C CA . ALA A 1 94 ? 3.951 15.410 -11.842 1.00 81.88 94 ALA A CA 1
ATOM 732 C C . ALA A 1 94 ? 4.470 16.685 -12.515 1.00 81.88 94 ALA A C 1
ATOM 734 O O . ALA A 1 94 ? 4.675 17.713 -11.855 1.00 81.88 94 ALA A O 1
ATOM 735 N N . SER A 1 95 ? 4.734 16.615 -13.818 1.00 73.69 95 SER A N 1
ATOM 736 C CA . SER A 1 95 ? 5.023 17.827 -14.566 1.00 73.69 95 SER A CA 1
ATOM 737 C C . SER A 1 95 ? 3.749 18.692 -14.584 1.00 73.69 95 SER A C 1
ATOM 739 O O . SER A 1 95 ? 2.698 18.347 -14.035 1.00 73.69 95 SER A O 1
ATOM 741 N N . ARG A 1 96 ? 3.845 19.886 -15.160 1.00 67.06 96 ARG A N 1
ATOM 742 C CA . ARG A 1 96 ? 2.673 20.737 -15.424 1.00 67.06 96 ARG A CA 1
ATOM 743 C C . ARG A 1 96 ? 2.517 20.950 -16.921 1.00 67.06 96 ARG A C 1
ATOM 745 O O . ARG A 1 96 ? 2.372 22.081 -17.383 1.00 67.06 96 ARG A O 1
ATOM 752 N N . ASN A 1 97 ? 2.639 19.876 -17.687 1.00 76.06 97 ASN A N 1
ATOM 753 C CA . ASN A 1 97 ? 2.473 19.878 -19.130 1.00 76.06 97 ASN A CA 1
ATOM 754 C C . ASN A 1 97 ? 1.210 19.089 -19.526 1.00 76.06 97 ASN A C 1
ATOM 756 O O . ASN A 1 97 ? 0.428 18.646 -18.689 1.00 76.06 97 ASN A O 1
ATOM 760 N N . LYS A 1 98 ? 0.955 18.978 -20.832 1.00 68.31 98 LYS A N 1
ATOM 761 C CA . LYS A 1 98 ? -0.254 18.326 -21.365 1.00 68.31 98 LYS A CA 1
ATOM 762 C C . LYS A 1 98 ? -0.359 16.829 -21.031 1.00 68.31 98 LYS A C 1
ATOM 764 O O . LYS A 1 98 ? -1.447 16.272 -21.129 1.00 68.31 98 LYS A O 1
ATOM 769 N N . ASP A 1 99 ? 0.755 16.201 -20.670 1.00 64.00 99 ASP A N 1
ATOM 770 C CA . ASP A 1 99 ? 0.879 14.77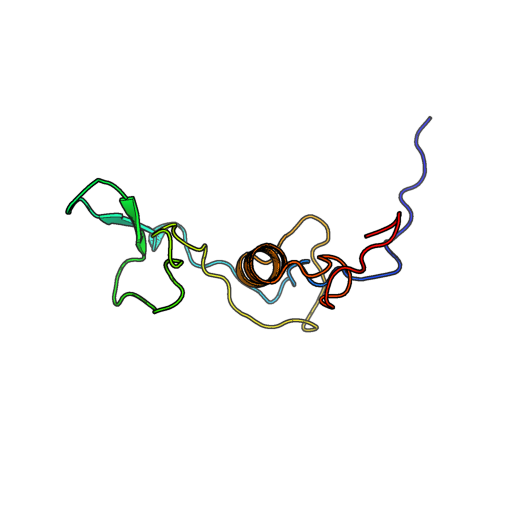6 -20.377 1.00 64.00 99 ASP A CA 1
ATOM 771 C C . ASP A 1 99 ? 0.894 14.495 -18.856 1.00 64.00 99 ASP A C 1
ATOM 773 O O . ASP A 1 99 ? 0.990 13.335 -18.450 1.00 64.00 99 ASP A O 1
ATOM 777 N N . GLY A 1 100 ? 0.771 15.539 -18.023 1.00 55.97 100 GLY A N 1
ATOM 778 C CA . GLY A 1 100 ? 1.041 15.502 -16.582 1.00 55.97 100 GLY A CA 1
ATOM 779 C C . GLY A 1 100 ? 2.383 16.135 -16.324 1.00 55.97 100 GLY A C 1
ATOM 780 O O . GLY A 1 100 ? 3.323 15.415 -15.918 1.00 55.97 100 GLY A O 1
#